Protein AF-A0A8J3WM27-F1 (afdb_monomer)

Foldseek 3Di:
DDDDPPDPDDDPPDQDQELVVLQVDDPVVNVVSLVVDQLVSQLVLLLVLLVVVCVVCVPADPQRVVLSVLVNVLSVPSVCVDPPDDRDPSLVVSLVSCCVRVNDVVSCQNRVDRYDDPPPPPPPPD

Solvent-accessible surface area (backbone atoms only — not comparable to full-atom values): 7810 Å² total; per-residue (Å²): 137,87,78,85,87,71,83,82,78,80,72,81,94,62,78,68,90,47,58,69,61,42,56,72,42,57,68,75,54,38,54,60,48,55,75,71,50,53,31,63,58,51,25,53,42,52,52,50,50,53,52,50,48,52,70,74,47,79,85,62,50,77,66,48,48,49,52,53,51,56,51,47,60,50,41,71,39,37,68,71,54,36,88,87,55,72,85,50,75,66,57,57,51,49,51,54,49,34,29,70,69,60,32,62,71,52,28,39,44,72,74,73,38,92,48,80,74,71,75,69,75,77,83,77,78,128

Organism: NCBI:txid936338

Radius of gyration: 16.6 Å; Cα contacts (8 Å, |Δi|>4): 86; chains: 1; bounding box: 33×52×38 Å

Mean predicted aligned error: 9.66 Å

pLDDT: mean 77.28, std 16.31, range [37.03, 91.56]

InterPro domains:
  IPR061182 Bacteriocin fulvocin C-related [NF033852] (30-119)

Structure (mmCIF, N/CA/C/O backbone):
data_AF-A0A8J3WM27-F1
#
_entry.id   AF-A0A8J3WM27-F1
#
loop_
_atom_site.group_PDB
_atom_site.id
_atom_site.type_symbol
_atom_site.label_atom_id
_atom_site.label_alt_id
_atom_site.label_comp_id
_atom_site.label_asym_id
_atom_site.label_entity_id
_atom_site.label_seq_id
_atom_site.pdbx_PDB_ins_code
_atom_site.Cartn_x
_atom_site.Cartn_y
_atom_site.Cartn_z
_atom_site.occupancy
_atom_site.B_iso_or_equiv
_atom_site.auth_seq_id
_atom_site.auth_comp_id
_atom_site.auth_asym_id
_atom_site.auth_atom_id
_atom_site.pdbx_PDB_model_num
ATOM 1 N N . MET A 1 1 ? -6.840 -43.318 -6.280 1.00 42.62 1 MET A N 1
ATOM 2 C CA . MET A 1 1 ? -5.450 -43.319 -6.784 1.00 42.62 1 MET A CA 1
ATOM 3 C C . MET A 1 1 ? -5.487 -42.753 -8.196 1.00 42.62 1 MET A C 1
ATOM 5 O O . MET A 1 1 ? -6.403 -43.135 -8.915 1.00 42.62 1 MET A O 1
ATOM 9 N N . HIS A 1 2 ? -4.547 -41.861 -8.526 1.00 37.03 2 HIS A N 1
ATOM 10 C CA . HIS A 1 2 ? -4.513 -40.870 -9.624 1.00 37.03 2 HIS A CA 1
ATOM 11 C C . HIS A 1 2 ? -5.123 -39.523 -9.197 1.00 37.03 2 HIS A C 1
ATOM 13 O O . HIS A 1 2 ? -6.334 -39.337 -9.227 1.00 37.03 2 HIS A O 1
ATOM 19 N N . GLU A 1 3 ? -4.368 -38.739 -8.428 1.00 38.72 3 GLU A N 1
ATOM 20 C CA . GLU A 1 3 ? -3.326 -37.787 -8.881 1.00 38.72 3 GLU A CA 1
ATOM 21 C C . GLU A 1 3 ? -3.934 -36.424 -9.234 1.00 38.72 3 GLU A C 1
ATOM 23 O O . GLU A 1 3 ? -4.401 -36.179 -10.342 1.00 38.72 3 GLU A O 1
ATOM 28 N N . GLU A 1 4 ? -3.980 -35.581 -8.196 1.00 41.06 4 GLU A N 1
ATOM 29 C CA . GLU A 1 4 ? -3.576 -34.169 -8.181 1.00 41.06 4 GLU A CA 1
ATOM 30 C C . GLU A 1 4 ? -3.567 -33.479 -9.550 1.00 41.06 4 GLU A C 1
ATOM 32 O O . GLU A 1 4 ? -2.546 -33.356 -10.229 1.00 41.06 4 GLU A O 1
ATOM 37 N N . GLN A 1 5 ? -4.729 -32.948 -9.920 1.00 38.44 5 GLN A N 1
ATOM 38 C CA . GLN A 1 5 ? -4.851 -31.950 -10.975 1.00 38.44 5 GLN A CA 1
ATOM 39 C C . GLN A 1 5 ? -4.261 -30.624 -10.470 1.00 38.44 5 GLN A C 1
ATOM 41 O O . GLN A 1 5 ? -4.985 -29.724 -10.056 1.00 38.44 5 GLN A O 1
ATOM 46 N N . HIS A 1 6 ? -2.934 -30.503 -10.488 1.00 39.38 6 HIS A N 1
ATOM 47 C CA . HIS A 1 6 ? -2.252 -29.211 -10.488 1.00 39.38 6 HIS A CA 1
ATOM 48 C C . HIS A 1 6 ? -2.239 -28.692 -11.931 1.00 39.38 6 HIS A C 1
ATOM 50 O O . HIS A 1 6 ? -1.503 -29.239 -12.757 1.00 39.38 6 HIS A O 1
ATOM 56 N N . PRO A 1 7 ? -3.021 -27.657 -12.290 1.00 50.25 7 PRO A N 1
ATOM 57 C CA . PRO A 1 7 ? -2.883 -27.050 -13.602 1.00 50.25 7 PRO A CA 1
ATOM 58 C C . PRO A 1 7 ? -1.510 -26.373 -13.697 1.00 50.25 7 PRO A C 1
ATOM 60 O O . PRO A 1 7 ? -1.242 -25.338 -13.088 1.00 50.25 7 PRO A O 1
ATOM 63 N N . THR A 1 8 ? -0.625 -26.967 -14.495 1.00 55.25 8 THR A N 1
ATOM 64 C CA . THR A 1 8 ? 0.551 -26.305 -15.052 1.00 55.25 8 THR A CA 1
ATOM 65 C C . THR A 1 8 ? 0.085 -25.252 -16.055 1.00 55.25 8 THR A C 1
ATOM 67 O O . THR A 1 8 ? 0.001 -25.526 -17.252 1.00 55.25 8 THR A O 1
ATOM 70 N N . THR A 1 9 ? -0.218 -24.036 -15.601 1.00 48.31 9 THR A N 1
ATOM 71 C CA . THR A 1 9 ? -0.405 -22.921 -16.538 1.00 48.31 9 THR A CA 1
ATOM 72 C C . THR A 1 9 ? 0.959 -22.324 -16.865 1.00 48.31 9 THR A C 1
ATOM 74 O O . THR A 1 9 ? 1.513 -21.490 -16.144 1.00 48.31 9 THR A O 1
ATOM 77 N N . GLY A 1 10 ? 1.521 -22.817 -17.970 1.00 50.59 10 GLY A N 1
ATOM 78 C CA . GLY A 1 10 ? 2.498 -22.086 -18.760 1.00 50.59 10 GLY A CA 1
ATOM 79 C C . GLY A 1 10 ? 1.920 -20.750 -19.237 1.00 50.59 10 GLY A C 1
ATOM 80 O O . GLY A 1 10 ? 0.717 -20.605 -19.431 1.00 50.59 10 GLY A O 1
ATOM 81 N N . GLY A 1 11 ? 2.805 -19.773 -19.396 1.00 43.22 11 GLY A N 1
ATOM 82 C CA . GLY A 1 11 ? 2.503 -18.447 -19.919 1.00 43.22 11 GLY A CA 1
ATOM 83 C C . GLY A 1 11 ? 3.817 -17.749 -20.247 1.00 43.22 11 GLY A C 1
ATOM 84 O O . GLY A 1 11 ? 4.515 -17.256 -19.362 1.00 43.22 11 GLY A O 1
ATOM 85 N N . ASP A 1 12 ? 4.184 -17.831 -21.514 1.00 43.09 12 ASP A N 1
ATOM 86 C CA . ASP A 1 12 ? 5.423 -17.421 -22.170 1.00 43.09 12 ASP A CA 1
ATOM 87 C C . ASP A 1 12 ? 5.869 -15.996 -21.836 1.00 43.09 12 ASP A C 1
ATOM 89 O O . ASP A 1 12 ? 5.229 -15.051 -22.278 1.00 43.09 12 ASP A O 1
ATOM 93 N N . GLY A 1 13 ? 6.975 -15.821 -21.098 1.00 56.03 13 GLY A N 1
ATOM 94 C CA . GLY A 1 13 ? 7.782 -14.584 -21.020 1.00 56.03 13 GLY A CA 1
ATOM 95 C C . GLY A 1 13 ? 7.103 -13.262 -20.605 1.00 56.03 13 GLY A C 1
ATOM 96 O O . GLY A 1 13 ? 7.810 -12.283 -20.355 1.00 56.03 13 GLY A O 1
ATOM 97 N N . ARG A 1 14 ? 5.773 -13.218 -20.516 1.00 65.44 14 ARG A N 1
ATOM 98 C CA . ARG A 1 14 ? 4.938 -12.051 -20.262 1.00 65.44 14 ARG A CA 1
ATOM 99 C C . ARG A 1 14 ? 4.856 -11.836 -18.760 1.00 65.44 14 ARG A C 1
ATOM 101 O O . ARG A 1 14 ? 4.649 -12.769 -17.986 1.00 65.44 14 ARG A O 1
ATOM 108 N N . LEU A 1 15 ? 5.068 -10.592 -18.352 1.00 72.50 15 LEU A N 1
ATOM 109 C CA . LEU A 1 15 ? 4.896 -10.188 -16.965 1.00 72.50 15 LEU A CA 1
ATOM 110 C C . LEU A 1 15 ? 3.393 -10.053 -16.682 1.00 72.50 15 LEU A C 1
ATOM 112 O O . LEU A 1 15 ? 2.696 -9.488 -17.523 1.00 72.50 15 LEU A O 1
ATOM 116 N N . PRO A 1 16 ? 2.892 -10.554 -15.542 1.00 75.81 16 PRO A N 1
ATOM 117 C CA . PRO A 1 16 ? 1.508 -10.340 -15.145 1.00 75.81 16 PRO A CA 1
ATOM 118 C C . PRO A 1 16 ? 1.234 -8.842 -15.008 1.00 75.81 16 PRO A C 1
ATOM 120 O O . PRO A 1 16 ? 2.020 -8.100 -14.410 1.00 75.81 16 PRO A O 1
ATOM 123 N N . GLU A 1 17 ? 0.114 -8.411 -15.578 1.00 77.56 17 GLU A N 1
ATOM 124 C CA . GLU A 1 17 ? -0.327 -7.012 -15.560 1.00 77.56 17 GLU A CA 1
ATOM 125 C C . GLU A 1 17 ? -1.458 -6.791 -14.550 1.00 77.56 17 GLU A C 1
ATOM 127 O O . GLU A 1 17 ? -1.786 -5.649 -14.216 1.00 77.56 17 GLU A O 1
ATOM 132 N N . THR A 1 18 ? -2.040 -7.882 -14.044 1.00 81.25 18 THR A N 1
ATOM 133 C CA . THR A 1 18 ? -3.144 -7.871 -13.085 1.00 81.25 18 THR A CA 1
ATOM 134 C C . THR A 1 18 ? -2.756 -8.507 -11.751 1.00 81.25 18 THR A C 1
ATOM 136 O O . THR A 1 18 ? -1.820 -9.305 -11.654 1.00 81.25 18 THR A O 1
ATOM 139 N N . TYR A 1 19 ? -3.489 -8.139 -10.698 1.00 83.38 19 TYR A N 1
ATOM 140 C CA . TYR A 1 19 ? -3.251 -8.655 -9.352 1.00 83.38 19 TYR A CA 1
ATOM 141 C C . TYR A 1 19 ? -3.527 -10.156 -9.244 1.00 83.38 19 TYR A C 1
ATOM 143 O O . TYR A 1 19 ? -2.708 -10.868 -8.672 1.00 83.38 19 TYR A O 1
ATOM 151 N N . ASP A 1 20 ? -4.612 -10.654 -9.848 1.00 81.75 20 ASP A N 1
ATOM 152 C CA . ASP A 1 20 ? -4.957 -12.083 -9.821 1.00 81.75 20 ASP A CA 1
ATOM 153 C C . ASP A 1 20 ? -3.897 -12.957 -10.505 1.00 81.75 20 ASP A C 1
ATOM 155 O O . ASP A 1 20 ? -3.482 -13.973 -9.950 1.00 81.75 20 ASP A O 1
ATOM 159 N N . GLU A 1 21 ? -3.383 -12.535 -11.665 1.00 83.50 21 GLU A N 1
ATOM 160 C CA . GLU A 1 21 ? -2.285 -13.237 -12.341 1.00 83.50 21 GLU A CA 1
ATOM 161 C C . GLU A 1 21 ? -1.000 -13.212 -11.505 1.00 83.50 21 GLU A C 1
ATOM 163 O O . GLU A 1 21 ? -0.265 -14.199 -11.447 1.00 83.50 21 GLU A O 1
ATOM 168 N N . PHE A 1 22 ? -0.724 -12.092 -10.828 1.00 83.00 22 PHE A N 1
ATOM 169 C CA . PHE A 1 22 ? 0.458 -11.956 -9.984 1.00 83.00 22 PHE A CA 1
ATOM 170 C C . PHE A 1 22 ? 0.404 -12.899 -8.775 1.00 83.00 22 PHE A C 1
ATOM 172 O O . PHE A 1 22 ? 1.376 -13.611 -8.510 1.00 83.00 22 PHE A O 1
ATOM 179 N N . ILE A 1 23 ? -0.725 -12.948 -8.059 1.00 84.00 23 ILE A N 1
ATOM 180 C CA . ILE A 1 23 ? -0.869 -13.809 -6.878 1.00 84.00 23 ILE A CA 1
ATOM 181 C C . ILE A 1 23 ? -1.020 -15.293 -7.234 1.00 84.00 23 ILE A C 1
ATOM 183 O O . ILE A 1 23 ? -0.717 -16.142 -6.405 1.00 84.00 23 ILE A O 1
ATOM 187 N N . ALA A 1 24 ? -1.396 -15.641 -8.466 1.00 84.06 24 ALA A N 1
ATOM 188 C CA . ALA A 1 24 ? -1.439 -17.037 -8.910 1.00 84.06 24 ALA A CA 1
ATOM 189 C C . ALA A 1 24 ? -0.046 -17.700 -8.979 1.00 84.06 24 ALA A C 1
ATOM 191 O O . ALA A 1 24 ? 0.069 -18.924 -9.038 1.00 84.06 24 ALA A O 1
ATOM 192 N N . HIS A 1 25 ? 1.035 -16.914 -8.980 1.00 79.19 25 HIS A N 1
ATOM 193 C CA . HIS A 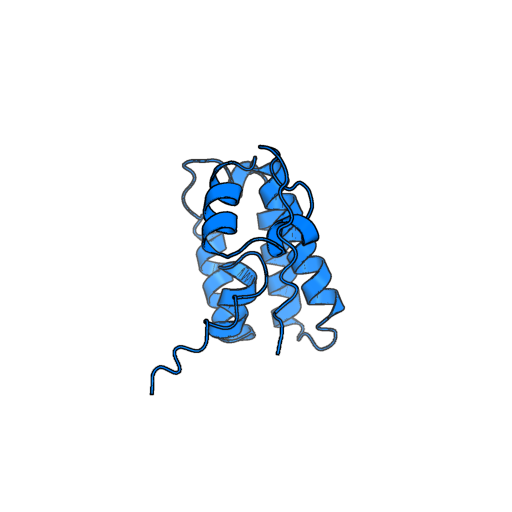1 25 ? 2.398 -17.441 -8.986 1.00 79.19 25 HIS A CA 1
ATOM 194 C C . HIS A 1 25 ? 2.918 -17.762 -7.574 1.00 79.19 25 HIS A C 1
ATOM 196 O O . HIS A 1 25 ? 2.574 -17.055 -6.634 1.00 79.19 25 HIS A O 1
ATOM 202 N N . PRO A 1 26 ? 3.835 -18.732 -7.402 1.00 81.81 26 PRO A N 1
ATOM 203 C CA . PRO A 1 26 ? 4.511 -18.965 -6.121 1.00 81.81 26 PRO A CA 1
ATOM 204 C C . PRO A 1 26 ? 5.349 -17.758 -5.671 1.00 81.81 26 PRO A C 1
ATOM 206 O O . PRO A 1 26 ? 5.905 -17.045 -6.512 1.00 81.81 26 PRO A O 1
ATOM 209 N N . MET A 1 27 ? 5.548 -17.574 -4.359 1.00 78.56 27 MET A N 1
ATOM 210 C CA . MET A 1 27 ? 6.303 -16.439 -3.785 1.00 78.56 27 MET A CA 1
ATOM 211 C C . MET A 1 27 ? 7.674 -16.194 -4.425 1.00 78.56 27 MET A C 1
ATOM 213 O O . MET A 1 27 ? 8.027 -15.052 -4.723 1.00 78.56 27 MET A O 1
ATOM 217 N N . ALA A 1 28 ? 8.445 -17.255 -4.682 1.00 78.75 28 ALA A N 1
ATOM 218 C CA . ALA A 1 28 ? 9.748 -17.136 -5.337 1.00 78.75 28 ALA A CA 1
ATOM 219 C C . ALA A 1 28 ? 9.629 -16.481 -6.726 1.00 78.75 28 ALA A C 1
ATOM 221 O O . ALA A 1 28 ? 10.391 -15.573 -7.059 1.00 78.75 28 ALA A O 1
ATOM 222 N N . ARG A 1 29 ? 8.613 -16.875 -7.504 1.00 80.06 29 ARG A N 1
ATOM 223 C CA . ARG A 1 29 ? 8.333 -16.318 -8.831 1.00 80.06 29 ARG A CA 1
ATOM 224 C C . ARG A 1 29 ? 7.749 -14.907 -8.743 1.00 80.06 29 ARG A C 1
ATOM 226 O O . ARG A 1 29 ? 8.166 -14.060 -9.530 1.00 80.06 29 ARG A O 1
ATOM 233 N N . ARG A 1 30 ? 6.879 -14.617 -7.765 1.00 84.94 30 ARG A N 1
ATOM 234 C CA . ARG A 1 30 ? 6.372 -13.254 -7.494 1.00 84.94 30 ARG A CA 1
ATOM 235 C C . ARG A 1 30 ? 7.519 -12.268 -7.270 1.00 84.94 30 ARG A C 1
ATOM 237 O O . ARG A 1 30 ? 7.520 -11.204 -7.877 1.00 84.94 30 ARG A O 1
ATOM 244 N N . ARG A 1 31 ? 8.542 -12.639 -6.487 1.00 80.19 31 ARG A N 1
ATOM 245 C CA . ARG A 1 31 ? 9.734 -11.794 -6.245 1.00 80.19 31 ARG A CA 1
ATOM 246 C C . ARG A 1 31 ? 10.519 -11.515 -7.529 1.00 80.19 31 ARG A C 1
ATOM 248 O O . ARG A 1 31 ? 10.860 -10.363 -7.794 1.00 80.19 31 ARG A O 1
ATOM 255 N N . SER A 1 32 ? 10.762 -12.539 -8.349 1.00 82.88 32 SER A N 1
ATOM 256 C CA . SER A 1 32 ? 11.454 -12.376 -9.637 1.00 82.88 32 SER A CA 1
ATOM 257 C C . SER A 1 32 ? 10.657 -11.536 -10.636 1.00 82.88 32 SER A C 1
ATOM 259 O O . SER A 1 32 ? 11.236 -10.734 -11.364 1.00 82.88 32 SER A O 1
ATOM 261 N N . ILE A 1 33 ? 9.333 -11.704 -10.673 1.00 84.31 33 ILE A N 1
ATOM 262 C CA . ILE A 1 33 ? 8.437 -10.897 -11.505 1.00 84.31 33 ILE A CA 1
ATOM 263 C C . ILE A 1 33 ? 8.447 -9.449 -11.024 1.00 84.31 33 ILE A C 1
ATOM 265 O O . ILE A 1 33 ? 8.689 -8.555 -11.827 1.00 84.31 33 ILE A O 1
ATOM 269 N N . TYR A 1 34 ? 8.254 -9.216 -9.724 1.00 83.75 34 TYR A N 1
ATOM 270 C CA . TYR A 1 34 ? 8.196 -7.881 -9.134 1.00 83.75 34 TYR A CA 1
ATOM 271 C C . TYR A 1 34 ? 9.448 -7.064 -9.457 1.00 83.75 34 TYR A C 1
ATOM 273 O O . TYR A 1 34 ? 9.337 -5.912 -9.873 1.00 83.75 34 TYR A O 1
ATOM 281 N N . ALA A 1 35 ? 10.633 -7.680 -9.374 1.00 83.19 35 ALA A N 1
ATOM 282 C CA . ALA A 1 35 ? 11.902 -7.054 -9.746 1.00 83.19 35 ALA A CA 1
ATOM 283 C C . ALA A 1 35 ? 11.942 -6.559 -11.207 1.00 83.19 35 ALA A C 1
ATOM 285 O O . ALA A 1 35 ? 12.637 -5.590 -11.498 1.00 83.19 35 ALA A O 1
ATOM 286 N N . ARG A 1 36 ? 11.169 -7.180 -12.107 1.00 85.56 36 ARG A N 1
ATOM 287 C CA . ARG A 1 36 ? 11.078 -6.849 -13.539 1.00 85.56 36 ARG A CA 1
ATOM 288 C C . ARG A 1 36 ? 9.912 -5.915 -13.887 1.00 85.56 36 ARG A C 1
ATOM 290 O O . ARG A 1 36 ? 9.871 -5.417 -15.008 1.00 85.56 36 ARG A O 1
ATOM 297 N N . LEU A 1 37 ? 8.960 -5.706 -12.974 1.00 84.94 37 LEU A N 1
ATOM 298 C CA . LEU A 1 37 ? 7.827 -4.800 -13.181 1.00 84.94 37 LEU A CA 1
ATOM 299 C C . LEU A 1 37 ? 8.273 -3.335 -13.160 1.00 84.94 37 LEU A C 1
ATOM 301 O O . LEU A 1 37 ? 9.165 -2.959 -12.398 1.00 84.94 37 LEU A O 1
ATOM 305 N N . SER A 1 38 ? 7.597 -2.507 -13.957 1.00 86.50 38 SER A N 1
ATOM 306 C CA . SER A 1 38 ? 7.735 -1.051 -13.898 1.00 86.50 38 SER A CA 1
ATOM 307 C C . SER A 1 38 ? 7.151 -0.497 -12.594 1.00 86.50 38 SER A C 1
ATOM 309 O O . SER A 1 38 ? 6.249 -1.097 -12.001 1.00 86.50 38 SER A O 1
ATOM 311 N N . SER A 1 39 ? 7.626 0.676 -12.171 1.00 86.75 39 SER A N 1
ATOM 312 C CA . SER A 1 39 ? 7.100 1.395 -11.003 1.00 86.75 39 SER A CA 1
ATOM 313 C C . SER A 1 39 ? 5.582 1.574 -11.054 1.00 86.75 39 SER A C 1
ATOM 315 O O . SER A 1 39 ? 4.889 1.278 -10.084 1.00 86.75 39 SER A O 1
ATOM 317 N N . ARG A 1 40 ? 5.059 1.940 -12.229 1.00 86.62 40 ARG A N 1
ATOM 318 C CA . ARG A 1 40 ? 3.624 2.072 -1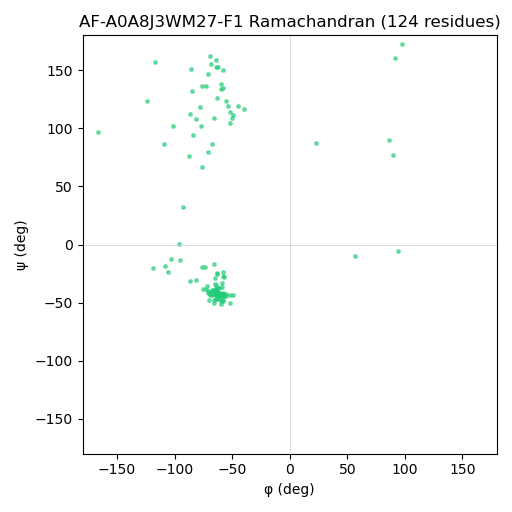2.491 1.00 86.62 40 ARG A CA 1
ATOM 319 C C . ARG A 1 40 ? 2.846 0.786 -12.234 1.00 86.62 40 ARG A C 1
ATOM 321 O O . ARG A 1 40 ? 1.808 0.807 -11.575 1.00 86.62 40 ARG A O 1
ATOM 328 N N . THR A 1 41 ? 3.329 -0.346 -12.751 1.00 87.38 41 THR A N 1
ATOM 329 C CA . THR A 1 41 ? 2.643 -1.628 -12.548 1.00 87.38 41 THR A CA 1
ATOM 330 C C . THR A 1 41 ? 2.704 -2.046 -11.083 1.00 87.38 41 THR A C 1
ATOM 332 O O . THR A 1 41 ? 1.701 -2.509 -10.550 1.00 87.38 41 THR A O 1
ATOM 335 N N . ARG A 1 42 ? 3.833 -1.825 -10.396 1.00 88.31 42 ARG A N 1
ATOM 336 C CA . ARG A 1 42 ? 3.947 -2.085 -8.951 1.00 88.31 42 ARG A CA 1
ATOM 337 C C . ARG A 1 42 ? 2.934 -1.265 -8.155 1.00 88.31 42 ARG A C 1
ATOM 339 O O . ARG A 1 42 ? 2.175 -1.856 -7.392 1.00 88.31 42 ARG A O 1
ATOM 346 N N . SER A 1 43 ? 2.877 0.049 -8.386 1.00 90.00 43 SER A N 1
ATOM 347 C CA . SER A 1 43 ? 1.898 0.949 -7.764 1.00 90.00 43 SER A CA 1
ATOM 348 C C . SER A 1 43 ? 0.470 0.431 -7.956 1.00 90.00 43 SER A C 1
ATOM 350 O O . SER A 1 43 ? -0.258 0.225 -6.987 1.00 90.00 43 SER A O 1
ATOM 352 N N . ARG A 1 44 ? 0.092 0.084 -9.194 1.00 90.19 44 ARG A N 1
ATOM 353 C CA . ARG A 1 44 ? -1.240 -0.453 -9.503 1.00 90.19 44 ARG A CA 1
ATOM 354 C C . ARG A 1 44 ? -1.575 -1.729 -8.723 1.00 90.19 44 ARG A C 1
ATOM 356 O O . ARG A 1 44 ? -2.691 -1.847 -8.225 1.00 90.19 44 ARG A O 1
ATOM 363 N N . LEU A 1 45 ? -0.641 -2.677 -8.621 1.00 89.81 45 LEU A N 1
ATOM 364 C CA . LEU A 1 45 ? -0.868 -3.924 -7.882 1.00 89.81 45 LEU A CA 1
ATOM 365 C C . LEU A 1 45 ? -1.079 -3.669 -6.383 1.00 89.81 45 LEU A C 1
ATOM 367 O O . LEU A 1 45 ? -1.939 -4.296 -5.768 1.00 89.81 45 LEU A O 1
ATOM 371 N N . TRP A 1 46 ? -0.326 -2.733 -5.806 1.00 90.12 46 TRP A N 1
ATOM 372 C CA . TRP A 1 46 ? -0.482 -2.333 -4.409 1.00 90.12 46 TRP A CA 1
ATOM 373 C C . TRP A 1 46 ? -1.810 -1.603 -4.149 1.00 90.12 46 TRP A C 1
ATOM 375 O O . TRP A 1 46 ? -2.475 -1.888 -3.154 1.00 90.12 46 TRP A O 1
ATOM 385 N N . LEU A 1 47 ? -2.251 -0.722 -5.056 1.00 91.06 47 LEU A N 1
ATOM 386 C CA . LEU A 1 47 ? -3.569 -0.075 -4.960 1.00 91.06 47 LEU A CA 1
ATOM 387 C C . LEU A 1 47 ? -4.710 -1.095 -5.006 1.00 91.06 47 LEU A C 1
ATOM 389 O O . LEU A 1 47 ? -5.662 -1.000 -4.232 1.00 91.06 47 LEU A O 1
ATOM 393 N N . GLU A 1 48 ? -4.597 -2.091 -5.884 1.00 91.25 48 GLU A N 1
ATOM 394 C CA . GLU A 1 48 ? -5.570 -3.178 -5.984 1.00 91.25 48 GLU A CA 1
ATOM 395 C C . GLU A 1 48 ? -5.621 -4.005 -4.687 1.00 91.25 48 GLU A C 1
ATOM 397 O O . GLU A 1 48 ? -6.710 -4.294 -4.192 1.00 91.25 48 GLU A O 1
ATOM 402 N N . GLN A 1 49 ? -4.469 -4.311 -4.073 1.00 89.56 49 GLN A N 1
ATOM 403 C CA . GLN A 1 49 ? -4.409 -4.966 -2.759 1.00 89.56 49 GLN A CA 1
ATOM 404 C C . GLN A 1 49 ? -5.135 -4.162 -1.679 1.00 89.56 49 GLN A C 1
ATOM 406 O O . GLN A 1 49 ? -5.953 -4.727 -0.953 1.00 89.56 49 GLN A O 1
ATOM 411 N N . LEU A 1 50 ? -4.872 -2.855 -1.576 1.00 90.50 50 LEU A N 1
ATOM 412 C CA . LEU A 1 50 ? -5.537 -1.998 -0.591 1.00 90.50 50 LEU A CA 1
ATOM 413 C C . LEU A 1 50 ? -7.047 -1.924 -0.823 1.00 90.50 50 LEU A C 1
ATOM 415 O O . LEU A 1 50 ? -7.822 -1.979 0.131 1.00 90.50 50 LEU A O 1
ATOM 419 N N . SER A 1 51 ? -7.470 -1.819 -2.084 1.00 90.19 51 SER A N 1
ATOM 420 C CA . SER A 1 51 ? -8.886 -1.806 -2.457 1.00 90.19 51 SER A CA 1
ATOM 421 C C . SER A 1 51 ? -9.584 -3.096 -2.021 1.00 90.19 51 SER A C 1
ATOM 423 O O . SER A 1 51 ? -10.604 -3.054 -1.330 1.00 90.19 51 SER A O 1
ATOM 425 N N . ARG A 1 52 ? -8.981 -4.254 -2.327 1.00 89.06 52 ARG A N 1
ATOM 426 C CA . ARG A 1 52 ? -9.494 -5.566 -1.907 1.00 89.06 52 ARG A CA 1
ATOM 427 C C . ARG A 1 52 ? -9.509 -5.711 -0.393 1.00 89.06 52 ARG A C 1
ATOM 429 O O . ARG A 1 52 ? -10.500 -6.183 0.149 1.00 89.06 52 ARG A O 1
ATOM 436 N N . TYR A 1 53 ? -8.458 -5.263 0.288 1.00 87.38 53 TYR A N 1
ATOM 437 C CA . TYR A 1 53 ? -8.372 -5.314 1.743 1.00 87.38 53 TYR A CA 1
ATOM 438 C C . TYR A 1 53 ? -9.475 -4.489 2.416 1.00 87.38 53 TYR A C 1
ATOM 440 O O . TYR A 1 53 ? -10.124 -4.967 3.341 1.00 87.38 53 TYR A O 1
ATOM 448 N N . ARG A 1 54 ? -9.744 -3.274 1.922 1.00 88.50 54 ARG A N 1
ATOM 449 C CA . ARG A 1 54 ? -10.854 -2.436 2.409 1.00 88.50 54 ARG A CA 1
ATOM 450 C C . ARG A 1 54 ? -12.223 -3.057 2.127 1.00 88.50 54 ARG A C 1
ATOM 452 O O . ARG A 1 54 ? -13.139 -2.869 2.922 1.00 88.50 54 ARG A O 1
ATOM 459 N N . ALA A 1 55 ? -12.370 -3.767 1.009 1.00 88.19 55 ALA A N 1
ATOM 460 C CA . ALA A 1 55 ? -13.611 -4.456 0.664 1.00 88.19 55 ALA A CA 1
ATOM 461 C C . ALA A 1 55 ? -13.857 -5.694 1.542 1.00 88.19 55 ALA A C 1
ATOM 463 O O . ALA A 1 55 ? -15.004 -5.976 1.879 1.00 88.19 55 ALA A O 1
ATOM 464 N N . THR A 1 56 ? -12.802 -6.418 1.928 1.00 87.06 56 THR A N 1
ATOM 465 C CA . THR A 1 56 ? -12.905 -7.590 2.812 1.00 87.06 56 THR A CA 1
ATOM 466 C C . THR A 1 56 ? -12.999 -7.215 4.290 1.00 87.06 56 THR A C 1
ATOM 468 O O . THR A 1 56 ? -13.666 -7.917 5.044 1.00 87.06 56 THR A O 1
ATOM 471 N N . HIS A 1 57 ? -12.392 -6.099 4.704 1.00 83.44 57 HIS A N 1
ATOM 472 C CA . HIS A 1 57 ? -12.401 -5.615 6.086 1.00 83.44 57 HIS A CA 1
ATOM 473 C C . HIS A 1 57 ? -13.272 -4.365 6.216 1.00 83.44 57 HIS A C 1
ATOM 475 O O . HIS A 1 57 ? -12.801 -3.227 6.163 1.00 83.44 57 HIS A O 1
ATOM 481 N N . THR A 1 58 ? -14.572 -4.569 6.423 1.00 83.06 58 THR A N 1
ATOM 482 C CA . THR A 1 58 ? -15.513 -3.463 6.656 1.00 83.06 58 THR A CA 1
ATOM 483 C C . THR A 1 58 ? -15.423 -2.887 8.072 1.00 83.06 58 THR A C 1
ATOM 485 O O . THR A 1 58 ? -15.822 -1.744 8.286 1.00 83.06 58 THR A O 1
ATOM 488 N N . GLU A 1 59 ? -14.857 -3.636 9.024 1.00 87.19 59 GLU A N 1
ATOM 489 C CA . GLU A 1 59 ? -14.786 -3.306 10.460 1.00 87.19 59 GLU A CA 1
ATOM 490 C C . GLU A 1 59 ? -13.494 -2.569 10.868 1.00 87.19 59 GLU A C 1
ATOM 492 O O . GLU A 1 59 ? -12.988 -2.721 11.978 1.00 87.19 59 GLU A O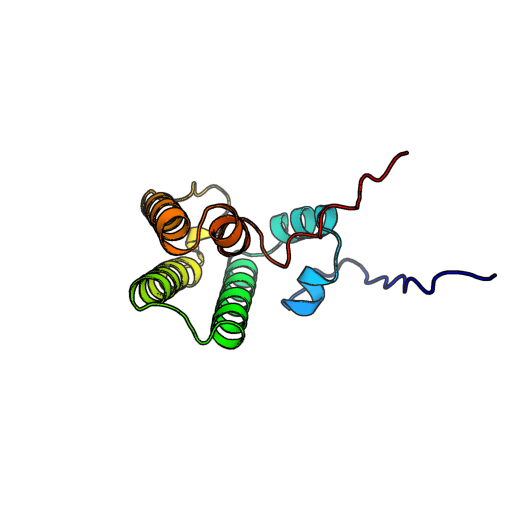 1
ATOM 497 N N . LEU A 1 60 ? -12.936 -1.756 9.969 1.00 88.50 60 LEU A N 1
ATOM 498 C CA . LEU A 1 60 ? -11.714 -0.993 10.240 1.00 88.50 60 LEU A CA 1
ATOM 499 C C . LEU A 1 60 ? -11.975 0.170 11.201 1.00 88.50 60 LEU A C 1
ATOM 501 O O . LEU A 1 60 ? -12.920 0.945 11.022 1.00 88.50 60 LEU A O 1
ATOM 505 N N . THR A 1 61 ? -11.081 0.353 12.172 1.00 91.19 61 THR A N 1
ATOM 506 C CA . THR A 1 61 ? -11.118 1.527 13.053 1.00 91.19 61 THR A CA 1
ATOM 507 C C . THR A 1 61 ? -10.756 2.804 12.287 1.00 91.19 61 THR A C 1
ATOM 509 O O . THR A 1 61 ? -10.144 2.770 11.215 1.00 91.19 61 THR A O 1
ATOM 512 N N . ALA A 1 62 ? -11.100 3.968 12.846 1.00 89.88 62 ALA A N 1
ATOM 513 C CA . ALA A 1 62 ? -10.740 5.255 12.247 1.00 89.88 62 ALA A CA 1
ATOM 514 C C . ALA A 1 62 ? -9.216 5.424 12.083 1.00 8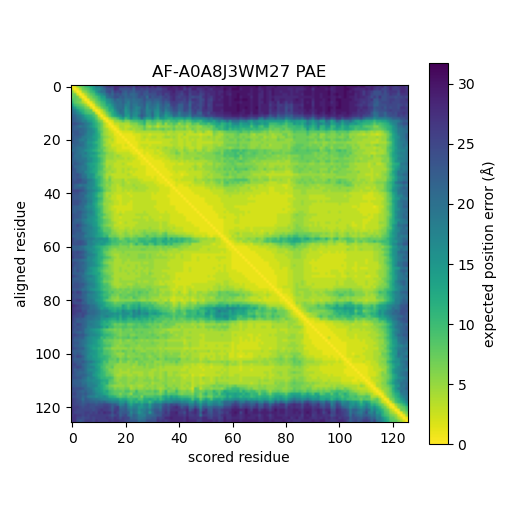9.88 62 ALA A C 1
ATOM 516 O O . ALA A 1 62 ? -8.765 6.033 11.116 1.00 89.88 62 ALA A O 1
ATOM 517 N N . GLU A 1 63 ? -8.427 4.867 13.004 1.00 88.88 63 GLU A N 1
ATOM 518 C CA . GLU A 1 63 ? -6.964 4.886 12.947 1.00 88.88 63 GLU A CA 1
ATOM 519 C C . GLU A 1 63 ? -6.429 3.984 11.831 1.00 88.88 63 GLU A C 1
ATOM 521 O O . GLU A 1 63 ? -5.647 4.433 10.997 1.00 88.88 63 GLU A O 1
ATOM 526 N N . GLN A 1 64 ? -6.924 2.748 11.749 1.00 88.88 64 GLN A N 1
ATOM 527 C CA . GLN A 1 64 ? -6.576 1.813 10.680 1.00 88.88 64 GLN A CA 1
ATOM 528 C C . GLN A 1 64 ? -6.917 2.382 9.300 1.00 88.88 64 GLN A C 1
ATOM 530 O O . GLN A 1 64 ? -6.115 2.283 8.376 1.00 88.88 64 GLN A O 1
ATOM 535 N N . ARG A 1 65 ? -8.081 3.027 9.157 1.00 90.50 65 ARG A N 1
ATOM 536 C CA . ARG A 1 65 ? -8.486 3.650 7.892 1.00 90.50 65 ARG A CA 1
ATOM 537 C C . ARG A 1 65 ? -7.565 4.802 7.489 1.00 90.50 65 ARG A C 1
ATOM 539 O O . ARG A 1 65 ? -7.148 4.825 6.338 1.00 90.50 65 ARG A O 1
ATOM 546 N N . ARG A 1 66 ? -7.178 5.673 8.429 1.00 91.00 66 ARG A N 1
ATOM 547 C CA . ARG A 1 66 ? -6.194 6.739 8.167 1.00 91.00 66 ARG A CA 1
ATOM 548 C C . ARG A 1 66 ? -4.857 6.184 7.693 1.00 91.00 66 ARG A C 1
ATOM 550 O O . ARG A 1 66 ? -4.328 6.674 6.708 1.00 91.00 66 ARG A O 1
ATOM 557 N N . ILE A 1 67 ? -4.361 5.126 8.335 1.00 90.69 67 ILE A N 1
ATOM 558 C CA . ILE A 1 67 ? -3.118 4.471 7.910 1.00 90.69 67 ILE A CA 1
ATOM 559 C C . ILE A 1 67 ? -3.249 3.960 6.471 1.00 90.69 67 ILE A C 1
ATOM 561 O O . ILE A 1 67 ? -2.344 4.171 5.675 1.00 90.69 67 ILE A O 1
ATOM 565 N N . LEU A 1 68 ? -4.371 3.330 6.103 1.00 90.12 68 LEU A N 1
ATOM 566 C CA . LEU A 1 68 ? -4.590 2.886 4.720 1.00 90.12 68 LEU A CA 1
ATOM 567 C C . LEU A 1 68 ? -4.620 4.054 3.726 1.00 90.12 68 LEU A C 1
ATOM 569 O O . LEU A 1 68 ? -4.116 3.908 2.615 1.00 90.12 68 LEU A O 1
ATOM 573 N N . ASP A 1 69 ? -5.192 5.193 4.114 1.00 91.56 69 ASP A N 1
ATOM 574 C CA . ASP A 1 69 ? -5.227 6.399 3.283 1.00 91.56 69 ASP A CA 1
ATOM 575 C C . ASP A 1 69 ? -3.817 6.995 3.101 1.00 91.56 69 ASP A C 1
ATOM 577 O O . ASP A 1 69 ? -3.431 7.309 1.975 1.00 91.56 69 ASP A O 1
ATOM 581 N N . ASP A 1 70 ? -3.014 7.060 4.167 1.00 90.62 70 ASP A N 1
ATOM 582 C CA . ASP A 1 70 ? -1.620 7.528 4.121 1.00 90.62 70 ASP A CA 1
ATOM 583 C C . ASP A 1 70 ? -0.747 6.611 3.244 1.00 90.62 70 ASP A C 1
ATOM 585 O O . ASP A 1 70 ? 0.022 7.073 2.397 1.00 90.62 70 ASP A O 1
ATOM 589 N N . VAL A 1 71 ? -0.908 5.291 3.397 1.00 89.69 71 VAL A N 1
ATOM 590 C CA . VAL A 1 71 ? -0.234 4.282 2.566 1.00 89.69 71 VAL A CA 1
ATOM 591 C C . VAL A 1 71 ? -0.634 4.444 1.096 1.00 89.69 71 VAL A C 1
ATOM 593 O O . VAL A 1 71 ? 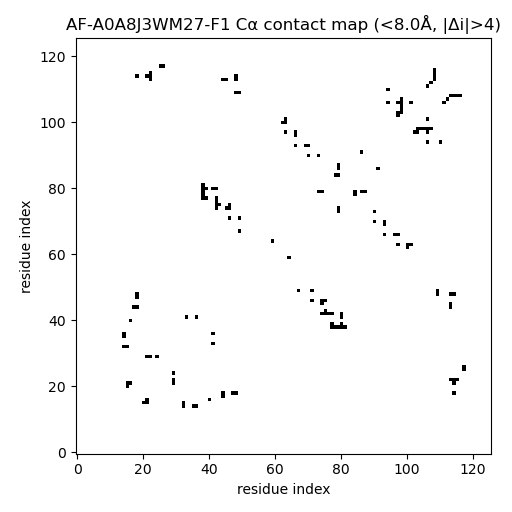0.218 4.372 0.211 1.00 89.69 71 VAL A O 1
ATOM 596 N N . GLU A 1 72 ? -1.916 4.677 0.811 1.00 90.81 72 GLU A N 1
ATOM 597 C CA . GLU A 1 72 ? -2.409 4.862 -0.554 1.00 90.81 72 GLU A CA 1
ATOM 598 C C . GLU A 1 72 ? -1.790 6.087 -1.235 1.00 90.81 72 GLU A C 1
ATOM 600 O O . GLU A 1 72 ? -1.418 6.002 -2.406 1.00 90.81 72 GLU A O 1
ATOM 605 N N . VAL A 1 73 ? -1.644 7.207 -0.519 1.00 90.56 73 VAL A N 1
ATOM 606 C CA . VAL A 1 73 ? -0.991 8.415 -1.049 1.00 90.56 73 VAL A CA 1
ATOM 607 C C . VAL A 1 73 ? 0.440 8.111 -1.492 1.00 90.56 73 VAL A C 1
ATOM 609 O O . VAL A 1 73 ? 0.834 8.520 -2.582 1.00 90.56 73 VAL A O 1
ATOM 612 N N . ILE A 1 74 ? 1.184 7.341 -0.696 1.00 87.44 74 ILE A N 1
ATOM 613 C CA . ILE A 1 74 ? 2.556 6.937 -1.025 1.00 87.44 74 ILE A CA 1
ATOM 614 C C . ILE A 1 74 ? 2.586 5.963 -2.200 1.00 87.44 74 ILE A C 1
ATOM 616 O O . ILE A 1 74 ? 3.396 6.111 -3.103 1.00 87.44 74 ILE A O 1
ATOM 620 N N . ILE A 1 75 ? 1.694 4.972 -2.233 1.00 88.94 75 ILE A N 1
ATOM 621 C CA . ILE A 1 75 ? 1.662 4.006 -3.337 1.00 88.94 75 ILE A CA 1
ATOM 622 C C . ILE A 1 75 ? 1.308 4.688 -4.663 1.00 88.94 75 ILE A C 1
ATOM 624 O O . ILE A 1 75 ? 1.793 4.272 -5.715 1.00 88.94 75 ILE A O 1
ATOM 628 N N . ARG A 1 76 ? 0.452 5.714 -4.651 1.00 88.81 76 ARG A N 1
ATOM 629 C CA . ARG A 1 76 ? 0.114 6.477 -5.865 1.00 88.81 76 ARG A CA 1
ATOM 630 C C . ARG A 1 76 ? 1.319 7.207 -6.452 1.00 88.81 76 ARG A C 1
ATOM 632 O O . ARG A 1 76 ? 1.318 7.484 -7.649 1.00 88.81 76 ARG A O 1
ATOM 639 N N . ASP A 1 77 ? 2.322 7.499 -5.634 1.00 86.88 77 ASP A N 1
ATOM 640 C CA . ASP A 1 77 ? 3.584 8.051 -6.087 1.00 86.88 77 ASP A CA 1
ATOM 641 C C . ASP A 1 77 ? 4.454 6.949 -6.716 1.00 86.88 77 ASP A C 1
ATOM 643 O O . ASP A 1 77 ? 5.064 6.116 -6.045 1.00 86.88 77 ASP A O 1
ATOM 647 N N . GLU A 1 78 ? 4.500 6.914 -8.050 1.00 84.38 78 GLU A N 1
ATOM 648 C CA . GLU A 1 78 ? 5.281 5.910 -8.782 1.00 84.38 78 GLU A CA 1
ATOM 649 C C . GLU A 1 78 ? 6.793 6.027 -8.495 1.00 84.38 78 GLU A C 1
ATOM 651 O O . GLU A 1 78 ? 7.515 5.029 -8.589 1.00 84.38 78 GLU A O 1
ATOM 656 N N . GLU A 1 79 ? 7.283 7.211 -8.110 1.00 82.81 79 GLU A N 1
ATOM 657 C CA . GLU A 1 79 ? 8.692 7.433 -7.757 1.00 82.81 79 GLU A CA 1
ATOM 658 C C . GLU A 1 79 ? 9.113 6.646 -6.511 1.00 82.81 79 GLU A C 1
ATOM 660 O O . GLU A 1 79 ? 10.251 6.176 -6.436 1.00 82.81 79 GLU A O 1
ATOM 665 N N . THR A 1 80 ? 8.182 6.370 -5.596 1.00 81.56 80 THR A N 1
ATOM 666 C CA . THR A 1 80 ? 8.402 5.479 -4.446 1.00 81.56 80 THR A CA 1
ATOM 667 C C . THR A 1 80 ? 8.855 4.074 -4.870 1.00 81.56 80 THR A C 1
ATOM 669 O O . THR A 1 80 ? 9.586 3.401 -4.143 1.00 81.56 80 THR A O 1
ATOM 672 N N . PHE A 1 81 ? 8.476 3.619 -6.069 1.00 81.88 81 PHE A N 1
ATOM 673 C CA . PHE A 1 81 ? 8.872 2.313 -6.609 1.00 81.88 81 PHE A CA 1
ATOM 674 C C . PHE A 1 81 ? 10.080 2.370 -7.547 1.00 81.88 81 PHE A C 1
ATOM 676 O O . PHE A 1 81 ? 10.471 1.325 -8.092 1.00 81.88 81 PHE A O 1
ATOM 683 N N . ALA A 1 82 ? 10.651 3.559 -7.764 1.00 79.38 82 ALA A N 1
ATOM 684 C CA . ALA A 1 82 ? 11.793 3.746 -8.641 1.00 79.38 82 ALA A CA 1
ATOM 685 C C . ALA A 1 82 ? 12.997 2.909 -8.169 1.00 79.38 82 ALA A C 1
ATOM 687 O O . ALA A 1 82 ? 13.289 2.825 -6.971 1.00 79.38 82 ALA A O 1
ATOM 688 N N . PRO A 1 83 ? 13.720 2.260 -9.098 1.00 72.00 83 PRO A N 1
ATOM 689 C CA . PRO A 1 83 ? 14.891 1.472 -8.744 1.00 72.00 83 PRO A CA 1
ATOM 690 C C . PRO A 1 83 ? 15.977 2.371 -8.137 1.00 72.00 83 PRO A C 1
ATOM 692 O O . PRO A 1 83 ? 16.399 3.342 -8.756 1.00 72.00 83 PRO A O 1
ATOM 695 N N . GLY A 1 84 ? 16.451 2.019 -6.939 1.00 69.75 84 GLY A N 1
ATOM 696 C CA . GLY A 1 84 ? 17.519 2.747 -6.245 1.00 69.75 84 GLY A CA 1
ATOM 697 C C . GLY A 1 84 ? 17.046 3.811 -5.250 1.00 69.75 84 GLY A C 1
ATOM 698 O O . GLY A 1 84 ? 17.884 4.327 -4.515 1.00 69.75 84 GLY A O 1
ATOM 699 N N . SER A 1 85 ? 15.740 4.086 -5.158 1.00 66.06 85 SER A N 1
ATOM 700 C CA . SER A 1 85 ? 15.190 4.874 -4.050 1.00 66.06 85 SER A CA 1
ATOM 701 C C . SER A 1 85 ? 15.079 3.998 -2.800 1.00 66.06 85 SER A C 1
ATOM 703 O O . SER A 1 85 ? 14.362 2.993 -2.827 1.00 66.06 85 SER A O 1
ATOM 705 N N . PRO A 1 86 ? 15.779 4.322 -1.698 1.00 66.56 86 PRO A N 1
ATOM 706 C CA . PRO A 1 86 ? 15.499 3.683 -0.423 1.00 66.56 86 PRO A CA 1
ATOM 707 C C . PRO A 1 86 ? 14.076 4.045 0.031 1.00 66.56 86 PRO A C 1
ATOM 709 O O . PRO A 1 86 ? 13.577 5.117 -0.324 1.00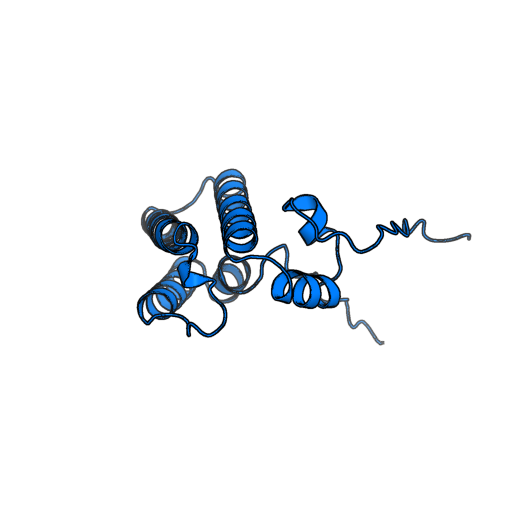 66.56 86 PRO A O 1
ATOM 712 N N . PRO A 1 87 ? 13.422 3.186 0.834 1.00 67.19 87 PRO A N 1
ATOM 713 C CA . PRO A 1 87 ? 12.162 3.553 1.462 1.00 67.19 87 PRO A CA 1
ATOM 714 C C . PRO A 1 87 ? 12.365 4.850 2.255 1.00 67.19 87 PRO A C 1
ATOM 716 O O . PRO A 1 87 ? 13.267 4.948 3.089 1.00 67.19 87 PRO A O 1
ATOM 719 N N . 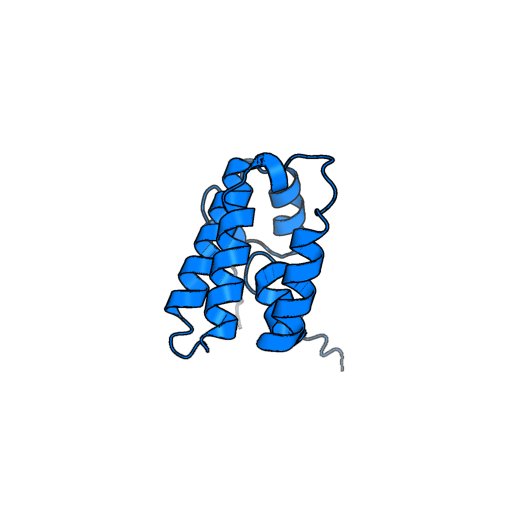GLY A 1 88 ? 11.572 5.875 1.939 1.00 75.56 88 GLY A N 1
ATOM 720 C CA . GLY A 1 88 ? 11.649 7.158 2.630 1.00 75.56 88 GLY A CA 1
ATOM 721 C C . GLY A 1 88 ? 11.269 7.022 4.112 1.00 75.56 88 GLY A C 1
ATOM 722 O O . GLY A 1 88 ? 10.539 6.097 4.479 1.00 75.56 88 GLY A O 1
ATOM 723 N N . PRO A 1 89 ? 11.685 7.968 4.975 1.00 80.88 89 PRO A N 1
ATOM 724 C CA . PRO A 1 89 ? 11.380 7.935 6.411 1.00 80.88 89 PRO A CA 1
ATOM 725 C C . PRO A 1 89 ? 9.873 7.902 6.711 1.00 80.88 89 PRO A C 1
ATOM 727 O O . PRO A 1 89 ? 9.460 7.425 7.771 1.00 80.88 89 PRO A O 1
ATOM 730 N N . GLU A 1 90 ? 9.053 8.382 5.776 1.00 82.31 90 GLU A N 1
ATOM 731 C CA . GLU A 1 90 ? 7.597 8.342 5.873 1.00 82.31 90 GLU A CA 1
ATOM 732 C C . GLU A 1 90 ? 7.048 6.913 5.767 1.00 82.31 90 GLU A C 1
ATOM 734 O O . GLU A 1 90 ? 6.206 6.518 6.573 1.00 82.31 90 GLU A O 1
ATOM 739 N N . LEU A 1 91 ? 7.589 6.090 4.860 1.00 81.69 91 LEU A N 1
ATOM 740 C CA . LEU A 1 91 ? 7.164 4.696 4.712 1.00 81.69 91 LEU A CA 1
ATOM 741 C C . LEU A 1 91 ? 7.507 3.878 5.965 1.00 81.69 91 LEU A C 1
ATOM 743 O O . LEU A 1 91 ? 6.687 3.097 6.446 1.00 81.69 91 LEU A O 1
ATOM 747 N N . ASP A 1 92 ? 8.680 4.118 6.552 1.00 84.44 92 ASP A N 1
ATOM 748 C CA . ASP A 1 92 ? 9.082 3.500 7.819 1.00 84.44 92 ASP A CA 1
ATOM 749 C C . ASP A 1 92 ? 8.181 3.919 8.988 1.00 84.44 92 ASP A C 1
ATOM 751 O O . ASP A 1 92 ? 7.851 3.114 9.866 1.00 84.44 92 ASP A O 1
ATOM 755 N N . ARG A 1 93 ? 7.786 5.197 9.034 1.00 88.06 93 ARG A N 1
ATOM 756 C CA . ARG A 1 93 ? 6.877 5.716 10.060 1.00 88.06 93 ARG A CA 1
ATOM 757 C C . ARG A 1 93 ? 5.505 5.059 9.956 1.00 88.06 93 ARG A C 1
ATOM 759 O O . ARG A 1 93 ? 4.979 4.605 10.972 1.00 88.06 93 ARG A O 1
ATOM 766 N N . ILE A 1 94 ? 4.968 4.973 8.746 1.00 87.75 94 ILE A N 1
ATOM 767 C CA . ILE A 1 94 ? 3.682 4.338 8.468 1.00 87.75 94 ILE A CA 1
ATOM 768 C C . ILE A 1 94 ? 3.737 2.839 8.755 1.00 87.75 94 ILE A C 1
ATOM 770 O O . ILE A 1 94 ? 2.814 2.315 9.369 1.00 87.75 94 ILE A O 1
ATOM 774 N N . GLY A 1 95 ? 4.839 2.159 8.429 1.00 86.12 95 GLY A N 1
ATOM 775 C CA . GLY A 1 95 ? 5.041 0.755 8.789 1.00 86.12 95 GLY A CA 1
ATOM 776 C C . GLY A 1 95 ? 4.942 0.517 10.299 1.00 86.12 95 GLY A C 1
ATOM 777 O O . GLY A 1 95 ? 4.240 -0.390 10.742 1.00 86.12 95 GLY A O 1
ATOM 778 N N . ARG A 1 96 ? 5.569 1.374 11.118 1.00 88.75 96 ARG A N 1
ATOM 779 C CA . ARG A 1 96 ? 5.456 1.296 12.588 1.00 88.75 96 ARG A CA 1
ATOM 780 C C . ARG A 1 96 ? 4.037 1.581 13.089 1.00 88.75 96 ARG A C 1
ATOM 782 O O . ARG A 1 96 ? 3.564 0.892 13.995 1.00 88.75 96 ARG A O 1
ATOM 789 N N . ALA A 1 97 ? 3.359 2.568 12.503 1.00 89.69 97 ALA A N 1
ATOM 790 C CA . ALA A 1 97 ? 1.968 2.877 12.829 1.00 89.69 97 ALA A CA 1
ATOM 791 C C . ALA A 1 97 ? 1.041 1.701 12.483 1.00 89.69 97 ALA A C 1
ATOM 793 O O . ALA A 1 97 ? 0.224 1.295 13.304 1.00 89.69 97 ALA A O 1
ATOM 794 N N . ALA A 1 98 ? 1.238 1.079 11.320 1.00 88.56 98 ALA A N 1
ATOM 795 C CA . ALA A 1 98 ? 0.490 -0.096 10.900 1.00 88.56 98 ALA A CA 1
ATOM 796 C C . ALA A 1 98 ? 0.706 -1.282 11.847 1.00 88.56 98 ALA A C 1
ATOM 798 O O . ALA A 1 98 ? -0.265 -1.906 12.260 1.00 88.56 98 ALA A O 1
ATOM 799 N N . VAL A 1 99 ? 1.946 -1.556 12.268 1.00 90.19 99 VAL A N 1
ATOM 800 C CA . VAL A 1 99 ? 2.229 -2.606 13.267 1.00 90.19 99 VAL A CA 1
ATOM 801 C C . VAL A 1 99 ? 1.500 -2.335 14.583 1.00 90.19 99 VAL A C 1
ATOM 803 O O . VAL A 1 99 ? 1.017 -3.267 15.218 1.00 90.19 99 VAL A O 1
ATOM 806 N N . THR A 1 100 ? 1.384 -1.068 14.978 1.00 90.50 100 THR A N 1
ATOM 807 C CA . THR A 1 100 ? 0.681 -0.675 16.207 1.00 90.50 100 THR A CA 1
ATOM 808 C C . THR A 1 100 ? -0.835 -0.855 16.076 1.00 90.50 100 THR A C 1
ATOM 810 O O . THR A 1 100 ? -1.466 -1.362 16.997 1.00 90.50 100 THR A O 1
ATOM 813 N N . ALA A 1 101 ? -1.416 -0.486 14.929 1.00 90.25 101 ALA A N 1
ATOM 814 C CA . ALA A 1 101 ? -2.864 -0.472 14.718 1.00 90.25 101 ALA A CA 1
ATOM 815 C C . ALA A 1 101 ? -3.458 -1.812 14.241 1.00 90.25 101 ALA A C 1
ATOM 817 O O . ALA A 1 101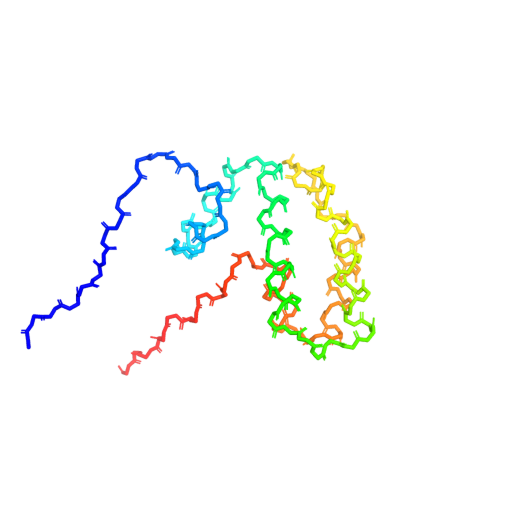 ? -4.616 -2.111 14.533 1.00 90.25 101 ALA A O 1
ATOM 818 N N . PHE A 1 102 ? -2.700 -2.607 13.482 1.00 86.50 102 PHE A N 1
ATOM 819 C CA . PHE A 1 102 ? -3.138 -3.891 12.913 1.00 86.50 102 PHE A CA 1
ATOM 820 C C . PHE A 1 102 ? -2.479 -5.102 13.587 1.00 86.50 102 PHE A C 1
ATOM 822 O O . PHE A 1 102 ? -2.984 -6.216 13.480 1.00 86.50 102 PHE A O 1
ATOM 829 N N . GLY A 1 103 ? -1.362 -4.898 14.287 1.00 88.06 103 GLY A N 1
ATOM 830 C CA . GLY A 1 103 ? -0.489 -5.975 14.745 1.00 88.06 103 GLY A CA 1
ATOM 831 C C . GLY A 1 103 ? 0.612 -6.297 13.731 1.00 88.06 103 GLY A C 1
ATOM 832 O O . GLY A 1 103 ? 0.529 -5.956 12.551 1.00 88.06 103 GLY A O 1
ATOM 833 N N . GLY A 1 104 ? 1.678 -6.948 14.202 1.00 84.88 104 GLY A N 1
ATOM 834 C CA . GLY A 1 104 ? 2.880 -7.211 13.403 1.00 84.88 104 GLY A CA 1
ATOM 835 C C . GLY A 1 104 ? 2.632 -8.082 12.172 1.00 84.88 104 GLY A C 1
ATOM 836 O O . GLY A 1 104 ? 3.077 -7.729 11.080 1.00 84.88 104 GLY A O 1
ATOM 837 N N . ASP A 1 105 ? 1.906 -9.189 12.334 1.00 84.81 105 ASP A N 1
ATOM 838 C CA . ASP A 1 105 ? 1.603 -10.120 11.243 1.00 84.81 105 ASP A CA 1
ATOM 839 C C . ASP A 1 105 ? 0.734 -9.470 10.162 1.00 84.81 105 ASP A C 1
ATOM 841 O O . ASP A 1 105 ? 1.058 -9.531 8.977 1.00 84.81 105 ASP A O 1
ATOM 845 N N . GLU A 1 106 ? -0.333 -8.779 10.562 1.00 84.44 106 GLU A N 1
ATOM 846 C CA . GLU A 1 106 ? -1.266 -8.171 9.615 1.00 84.44 106 GLU A CA 1
ATOM 847 C C . GLU A 1 106 ? -0.645 -6.965 8.898 1.00 84.44 106 GLU A C 1
ATOM 849 O O . GLU A 1 106 ? -0.751 -6.839 7.678 1.00 84.44 106 GLU A O 1
ATOM 854 N N . ALA A 1 107 ? 0.118 -6.130 9.610 1.00 86.75 107 ALA A N 1
ATOM 855 C CA . ALA A 1 107 ? 0.878 -5.050 8.985 1.00 86.75 107 ALA A CA 1
ATOM 856 C C . ALA A 1 107 ? 1.911 -5.581 7.978 1.00 86.75 107 ALA A C 1
ATOM 858 O O . ALA A 1 107 ? 2.105 -4.992 6.913 1.00 86.75 107 ALA A O 1
ATOM 859 N N . ARG A 1 108 ? 2.558 -6.716 8.276 1.00 83.56 108 ARG A N 1
ATOM 860 C CA . ARG A 1 108 ? 3.498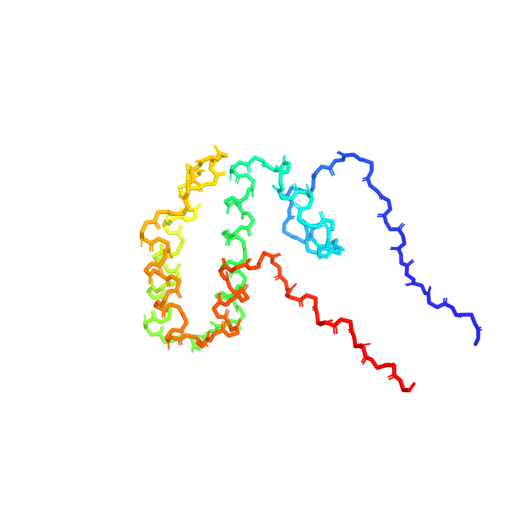 -7.367 7.356 1.00 83.56 108 ARG A CA 1
ATOM 861 C C . ARG A 1 108 ? 2.789 -7.887 6.103 1.00 83.56 108 ARG A C 1
ATOM 863 O O . ARG A 1 108 ? 3.296 -7.674 5.003 1.00 83.56 108 ARG A O 1
ATOM 870 N N . ARG A 1 109 ? 1.616 -8.507 6.238 1.00 83.75 109 ARG A N 1
ATOM 871 C CA . ARG A 1 109 ? 0.790 -8.930 5.091 1.00 83.75 109 ARG A CA 1
ATOM 872 C C . ARG A 1 109 ? 0.351 -7.755 4.237 1.00 83.75 109 ARG A C 1
ATOM 874 O O . ARG A 1 109 ? 0.388 -7.846 3.017 1.00 83.75 109 ARG A O 1
ATOM 881 N N . LEU A 1 110 ? -0.035 -6.654 4.873 1.00 82.50 110 LEU A N 1
ATOM 882 C CA . LEU A 1 110 ? -0.561 -5.490 4.178 1.00 82.50 110 LEU A CA 1
ATOM 883 C C . LEU A 1 110 ? 0.530 -4.673 3.479 1.00 82.50 110 LEU A C 1
ATOM 885 O O . LEU A 1 110 ? 0.259 -4.157 2.403 1.00 82.50 110 LEU A O 1
ATOM 889 N N . LEU A 1 111 ? 1.718 -4.527 4.078 1.00 83.19 111 LEU A N 1
ATOM 890 C CA . LEU A 1 111 ? 2.732 -3.555 3.633 1.00 83.19 111 LEU A CA 1
ATOM 891 C C . LEU A 1 111 ? 4.059 -4.170 3.179 1.00 83.19 111 LEU A C 1
ATOM 893 O O . LEU A 1 111 ? 4.818 -3.512 2.472 1.00 83.19 111 LEU A O 1
ATOM 897 N N . ALA A 1 112 ? 4.375 -5.405 3.577 1.00 81.00 112 ALA A N 1
ATOM 898 C CA . ALA A 1 112 ? 5.657 -6.038 3.248 1.00 81.00 112 ALA A CA 1
ATOM 899 C C . ALA A 1 112 ? 5.537 -7.122 2.168 1.00 81.00 112 ALA A C 1
ATOM 901 O O . ALA A 1 112 ? 6.519 -7.416 1.481 1.00 81.00 112 ALA A O 1
ATOM 902 N N . THR A 1 113 ? 4.347 -7.703 2.002 1.00 81.25 113 THR A N 1
ATOM 903 C CA . THR A 1 113 ? 4.093 -8.793 1.058 1.00 81.25 113 THR A CA 1
ATOM 904 C C . THR A 1 113 ? 2.958 -8.419 0.107 1.00 81.25 113 THR A C 1
ATOM 906 O O . THR A 1 113 ? 1.850 -8.111 0.529 1.00 81.25 113 THR A O 1
ATOM 909 N N . LEU A 1 114 ? 3.232 -8.460 -1.198 1.00 79.56 114 LEU A N 1
ATOM 910 C CA . LEU A 1 114 ? 2.212 -8.260 -2.225 1.00 79.56 114 LEU A CA 1
ATOM 911 C C . LEU A 1 114 ? 1.535 -9.605 -2.538 1.00 79.56 114 LEU A C 1
ATOM 913 O O . LEU A 1 114 ? 2.160 -10.516 -3.094 1.00 79.56 114 LEU A O 1
ATOM 917 N N . GLY A 1 115 ? 0.259 -9.719 -2.179 1.00 77.12 115 GLY A N 1
ATOM 918 C CA . GLY A 1 115 ? -0.512 -10.958 -2.235 1.00 77.12 115 GLY A CA 1
ATOM 919 C C . GLY A 1 115 ? -0.591 -11.693 -0.896 1.00 77.12 115 GLY A C 1
ATOM 920 O O . GLY A 1 115 ? 0.100 -11.326 0.056 1.00 77.12 115 GLY A O 1
ATOM 921 N N . PRO A 1 116 ? -1.411 -12.756 -0.820 1.00 71.94 116 PRO A N 1
ATOM 922 C CA . PRO A 1 116 ? -1.483 -13.581 0.375 1.00 71.94 116 PRO A CA 1
ATOM 923 C C . PRO A 1 116 ? -0.094 -14.141 0.671 1.00 71.94 116 PRO A C 1
ATOM 925 O O . PRO A 1 116 ? 0.598 -14.616 -0.242 1.00 71.94 116 PRO A O 1
ATOM 928 N N . GLU A 1 117 ? 0.314 -14.078 1.940 1.00 65.56 117 GLU A N 1
ATOM 929 C CA . GLU A 1 117 ? 1.405 -14.920 2.411 1.00 65.56 117 GLU A CA 1
ATOM 930 C C . GLU A 1 117 ? 1.016 -16.348 2.043 1.00 65.56 117 GLU A C 1
ATOM 932 O O . GLU A 1 117 ? -0.055 -16.815 2.433 1.00 65.56 117 GLU A O 1
ATOM 937 N N . GLU A 1 118 ? 1.836 -17.009 1.221 1.00 57.50 118 GLU A N 1
ATOM 938 C CA . GLU A 1 118 ? 1.683 -18.445 1.020 1.00 57.50 118 GLU A CA 1
ATOM 939 C C . GLU A 1 118 ? 1.666 -19.022 2.427 1.00 57.50 118 GLU A C 1
ATOM 941 O O . GLU A 1 118 ? 2.653 -18.849 3.149 1.00 57.50 118 GLU A O 1
ATOM 946 N N . ALA A 1 119 ? 0.526 -19.591 2.841 1.00 46.03 119 ALA A N 1
ATOM 947 C CA . ALA A 1 119 ? 0.419 -20.280 4.112 1.00 46.03 119 ALA A CA 1
ATOM 948 C C . ALA A 1 119 ? 1.600 -21.231 4.119 1.00 46.03 119 ALA A C 1
ATOM 950 O O . ALA A 1 119 ? 1.662 -22.109 3.253 1.00 46.03 119 ALA A O 1
ATOM 951 N N . GLY A 1 120 ? 2.592 -20.915 4.964 1.00 41.72 120 GLY A N 1
ATOM 952 C CA . GLY A 1 120 ? 3.915 -21.508 4.883 1.00 41.72 120 GLY A CA 1
ATOM 953 C C . GLY A 1 120 ? 3.709 -22.987 4.689 1.00 41.72 120 GLY A C 1
ATOM 954 O O . GLY A 1 120 ? 2.991 -23.589 5.493 1.00 41.72 120 GLY A O 1
ATOM 955 N N . GLY A 1 121 ? 4.211 -23.509 3.560 1.00 40.53 121 GLY A N 1
ATOM 956 C CA . GLY A 1 121 ? 4.096 -24.919 3.235 1.00 40.53 121 GLY A CA 1
ATOM 957 C C . GLY A 1 121 ? 4.323 -25.665 4.530 1.00 40.53 121 GLY A C 1
ATOM 958 O O . GLY A 1 121 ? 5.346 -25.448 5.183 1.00 40.53 121 GLY A O 1
ATOM 959 N N . THR A 1 122 ? 3.289 -26.377 4.973 1.00 37.34 122 THR A N 1
ATOM 960 C CA . THR A 1 122 ? 3.318 -27.106 6.229 1.00 37.34 122 THR A CA 1
ATOM 961 C C . THR A 1 122 ? 4.574 -27.957 6.171 1.00 37.34 122 THR A C 1
ATOM 963 O O . THR A 1 122 ? 4.627 -28.946 5.445 1.00 37.34 122 THR A O 1
ATOM 966 N N . CYS A 1 123 ? 5.614 -27.547 6.897 1.00 39.50 123 CYS A N 1
ATOM 967 C CA . CYS A 1 123 ? 6.753 -28.395 7.188 1.00 39.50 123 CYS A CA 1
ATOM 968 C C . CYS A 1 123 ? 6.268 -29.355 8.274 1.00 39.50 123 CYS A C 1
ATOM 970 O O . CYS A 1 123 ? 6.628 -29.264 9.441 1.00 39.50 123 CYS A O 1
ATOM 972 N N . GLY A 1 124 ? 5.334 -30.216 7.880 1.00 42.94 124 GLY A N 1
ATOM 973 C CA . GLY A 1 124 ? 5.005 -31.440 8.572 1.00 42.94 124 GLY A CA 1
ATOM 974 C C . GLY A 1 124 ? 5.949 -32.496 8.033 1.00 42.94 124 GLY A C 1
ATOM 975 O O . GLY A 1 124 ? 5.554 -33.298 7.194 1.00 42.94 124 GLY A O 1
ATOM 976 N N . ILE A 1 125 ? 7.205 -32.464 8.475 1.00 43.88 125 ILE A N 1
ATOM 977 C CA . ILE A 1 125 ? 8.078 -33.629 8.358 1.00 43.88 125 ILE A CA 1
ATOM 978 C C . ILE A 1 125 ? 8.081 -34.264 9.741 1.00 43.88 125 ILE A C 1
ATOM 980 O O . ILE A 1 125 ? 8.639 -33.729 10.698 1.00 43.88 125 ILE A O 1
ATOM 984 N N . ARG A 1 126 ? 7.300 -35.334 9.815 1.00 45.12 126 ARG A N 1
ATOM 985 C CA . ARG A 1 126 ? 7.198 -36.277 10.919 1.00 45.12 126 ARG A CA 1
ATOM 986 C C . ARG A 1 126 ? 8.482 -37.087 11.063 1.00 45.12 126 ARG A C 1
ATOM 988 O O . ARG A 1 126 ? 9.105 -37.364 10.015 1.00 45.12 126 ARG A O 1
#

Secondary structure (DSSP, 8-state):
------------SPPP-SHHHHHTS-HHHHHHHHHHS-HHHHHHHHHHHHHHHHHH-----HHHHHHHHHHHHHHH-GGGGSTTPPPPHHHHHHHHHHHHHH-HHHHHHHHT-SS-----------

Sequence (126 aa):
MHEEQHPTTGGDGRLPETYDEFIAHPMARRRSIYARLSSRTRSRLWLEQLSRYRATHTELTAEQRRILDDVEVIIRDEETFAPGSPPGPELDRIGRAAVTAFGGDEARRLLATLGPEEAGGTCGIR